Protein AF-A0A9P5NG43-F1 (afdb_monomer)

Organism: Gymnopilus junonius (NCBI:txid109634)

InterPro domains:
  IPR013083 Zinc finger, RING/FYVE/PHD-type [G3DSA:3.30.40.10] (80-137)

Radius of gyration: 28.55 Å; Cα contacts (8 Å, |Δi|>4): 167; chains: 1; bounding box: 71×53×71 Å

Structure (mmCIF, N/CA/C/O backbone):
data_AF-A0A9P5NG43-F1
#
_entry.id   AF-A0A9P5NG43-F1
#
loop_
_atom_site.group_PDB
_atom_site.id
_atom_site.type_symbol
_atom_site.label_atom_id
_atom_site.label_alt_id
_atom_site.label_comp_id
_atom_site.label_asym_id
_atom_site.label_entity_id
_atom_site.label_seq_id
_atom_site.pdbx_PDB_ins_code
_atom_site.Cartn_x
_atom_site.Cartn_y
_atom_site.Cartn_z
_atom_site.occupancy
_atom_site.B_iso_or_equiv
_atom_site.auth_seq_id
_atom_site.auth_comp_id
_atom_site.auth_asym_id
_atom_site.auth_atom_id
_atom_site.pdbx_PDB_model_num
ATOM 1 N N . MET A 1 1 ? 50.109 41.410 -53.283 1.00 46.00 1 MET A N 1
ATOM 2 C CA . MET A 1 1 ? 49.690 40.149 -53.929 1.00 46.00 1 MET A CA 1
ATOM 3 C C . MET A 1 1 ? 49.719 39.082 -52.852 1.00 46.00 1 MET A C 1
ATOM 5 O O . MET A 1 1 ? 50.805 38.699 -52.447 1.00 46.00 1 MET A O 1
ATOM 9 N N . PHE A 1 2 ? 48.564 38.709 -52.303 1.00 48.34 2 PHE A N 1
ATOM 10 C CA . PHE A 1 2 ? 48.477 37.648 -51.299 1.00 48.34 2 PHE A CA 1
ATOM 11 C C . PHE A 1 2 ? 48.007 36.380 -52.005 1.00 48.34 2 PHE A C 1
ATOM 13 O O . PHE A 1 2 ? 46.945 36.379 -52.624 1.00 48.34 2 PHE A O 1
ATOM 20 N N . THR A 1 3 ? 48.832 35.338 -51.973 1.00 53.53 3 THR A N 1
ATOM 21 C CA . THR A 1 3 ? 48.471 34.003 -52.446 1.00 53.53 3 THR A CA 1
ATOM 22 C C . THR A 1 3 ? 47.385 33.438 -51.535 1.00 53.53 3 THR A C 1
ATOM 24 O O . THR A 1 3 ? 47.506 33.461 -50.310 1.00 53.53 3 THR A O 1
ATOM 27 N N . SER A 1 4 ? 46.291 32.983 -52.144 1.00 50.69 4 SER A N 1
ATOM 28 C CA . SER A 1 4 ? 45.193 32.323 -51.445 1.00 50.69 4 SER A CA 1
ATOM 29 C C . SER A 1 4 ? 45.704 31.044 -50.784 1.00 50.69 4 SER A C 1
ATOM 31 O O . SER A 1 4 ? 46.371 30.230 -51.415 1.00 50.69 4 SER A O 1
ATOM 33 N N . PHE A 1 5 ? 45.370 30.852 -49.510 1.00 51.00 5 PHE A N 1
ATOM 34 C CA . PHE A 1 5 ? 45.740 29.675 -48.713 1.00 51.00 5 PHE A CA 1
ATOM 35 C C . PHE A 1 5 ? 45.037 28.379 -49.177 1.00 51.00 5 PHE A C 1
ATOM 37 O O . PHE A 1 5 ? 45.251 27.314 -48.603 1.00 51.00 5 PHE A O 1
ATOM 44 N N . ALA A 1 6 ? 44.176 28.469 -50.197 1.00 51.53 6 ALA A N 1
ATOM 45 C CA . ALA A 1 6 ? 43.338 27.377 -50.684 1.00 51.53 6 ALA A CA 1
ATOM 46 C C . ALA A 1 6 ? 44.090 26.318 -51.514 1.00 51.53 6 ALA A C 1
ATOM 48 O O . ALA A 1 6 ? 43.566 25.223 -51.688 1.00 51.53 6 ALA A O 1
ATOM 49 N N . ASP A 1 7 ? 45.314 26.598 -51.974 1.00 49.81 7 ASP A N 1
ATOM 50 C CA . ASP A 1 7 ? 46.035 25.707 -52.900 1.00 49.81 7 ASP A CA 1
ATOM 51 C C . ASP A 1 7 ? 47.013 24.729 -52.213 1.00 49.81 7 ASP A C 1
ATOM 53 O O . ASP A 1 7 ? 47.665 23.930 -52.882 1.00 49.81 7 ASP A O 1
ATOM 57 N N . LEU A 1 8 ? 47.136 24.761 -50.878 1.00 54.56 8 LEU A N 1
ATOM 58 C CA . LEU A 1 8 ? 48.153 23.983 -50.145 1.00 54.56 8 LEU A CA 1
ATOM 59 C C . LEU A 1 8 ? 47.709 22.579 -49.714 1.00 54.56 8 LEU A C 1
ATOM 61 O O . LEU A 1 8 ? 48.544 21.757 -49.343 1.00 54.56 8 LEU A O 1
ATOM 65 N N . PHE A 1 9 ? 46.416 22.274 -49.791 1.00 52.31 9 PHE A N 1
ATOM 66 C CA . PHE A 1 9 ? 45.897 20.949 -49.473 1.00 52.31 9 PHE A CA 1
ATOM 67 C C . PHE A 1 9 ? 45.157 20.419 -50.689 1.00 52.31 9 PHE A C 1
ATOM 69 O O . PHE A 1 9 ? 43.968 20.674 -50.861 1.00 52.31 9 PHE A O 1
ATOM 76 N N . GLY A 1 10 ? 45.888 19.688 -51.538 1.00 51.91 10 GL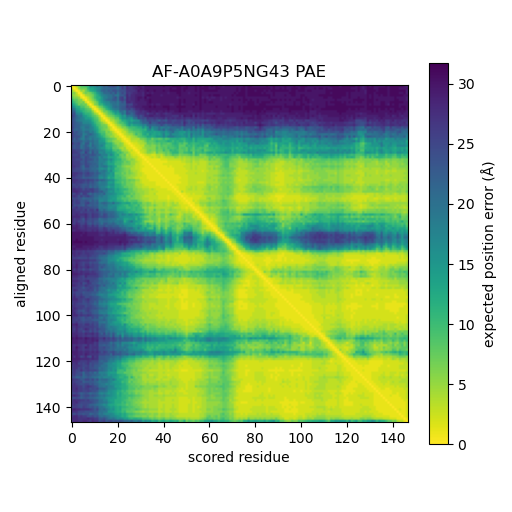Y A N 1
ATOM 77 C CA . GLY A 1 10 ? 45.333 18.854 -52.600 1.00 51.91 10 GLY A CA 1
ATOM 78 C C . GLY A 1 10 ? 44.308 17.888 -52.013 1.00 51.91 10 GLY A C 1
ATOM 79 O O . GLY A 1 10 ? 44.637 16.785 -51.583 1.00 51.91 10 GLY A O 1
ATOM 80 N N . GLY A 1 11 ? 43.063 18.352 -51.943 1.00 49.69 11 GLY A N 1
ATOM 81 C CA . GLY A 1 11 ? 41.927 17.646 -51.382 1.00 49.69 11 GLY A CA 1
ATOM 82 C C . GLY A 1 11 ? 41.427 16.608 -52.367 1.00 49.69 11 GLY A C 1
ATOM 83 O O . GLY A 1 11 ? 40.380 16.787 -52.982 1.00 49.69 11 GLY A O 1
ATOM 84 N N . GLY A 1 12 ? 42.171 15.510 -52.511 1.00 49.69 12 GLY A N 1
ATOM 85 C CA . GLY A 1 12 ? 41.579 14.262 -52.971 1.00 49.69 12 GLY A CA 1
ATOM 86 C C . GLY A 1 12 ? 40.451 13.927 -52.003 1.00 49.69 12 GLY A C 1
ATOM 87 O O . GLY A 1 12 ? 40.705 13.638 -50.834 1.00 49.69 12 GLY A O 1
ATOM 88 N N . ALA A 1 13 ? 39.205 14.062 -52.457 1.00 55.19 13 ALA A N 1
ATOM 89 C CA . ALA A 1 13 ? 38.037 13.715 -51.669 1.00 55.19 13 ALA A CA 1
ATOM 90 C C . ALA A 1 13 ? 38.167 12.243 -51.271 1.00 55.19 13 ALA A C 1
ATOM 92 O O . ALA A 1 13 ? 38.009 11.361 -52.112 1.00 55.19 13 ALA A O 1
ATOM 93 N N . LEU A 1 14 ? 38.505 11.982 -50.003 1.00 60.84 14 LEU A N 1
ATOM 94 C CA . LEU A 1 14 ? 38.444 10.640 -49.444 1.00 60.84 14 LEU A CA 1
ATOM 95 C C . LEU A 1 14 ? 37.027 10.136 -49.692 1.00 60.84 14 LEU A C 1
ATOM 97 O O . LEU A 1 14 ? 36.060 10.725 -49.199 1.00 60.84 14 LEU A O 1
ATOM 101 N N . GLU A 1 15 ? 36.928 9.105 -50.524 1.00 64.88 15 GLU A N 1
ATOM 102 C CA . GLU A 1 15 ? 35.688 8.443 -50.884 1.00 64.88 15 GLU A CA 1
ATOM 103 C C . GLU A 1 15 ? 34.966 8.105 -49.578 1.00 64.88 15 GLU A C 1
ATOM 105 O O . GLU A 1 15 ? 35.437 7.301 -48.768 1.00 64.88 15 GLU A O 1
ATOM 110 N N . ARG A 1 16 ? 33.884 8.840 -49.289 1.00 64.88 16 ARG A N 1
ATOM 111 C CA . ARG A 1 16 ? 33.135 8.652 -48.049 1.00 64.88 16 ARG A CA 1
ATOM 112 C C . ARG A 1 16 ? 32.580 7.244 -48.119 1.00 64.88 16 ARG A C 1
ATOM 114 O O . ARG A 1 16 ? 31.778 6.950 -48.999 1.00 64.88 16 ARG A O 1
ATOM 121 N N . ASP A 1 17 ? 33.038 6.407 -47.201 1.00 69.56 17 ASP A N 1
ATOM 122 C CA . ASP A 1 17 ? 32.592 5.034 -47.040 1.00 69.56 17 ASP A CA 1
ATOM 123 C C . ASP A 1 17 ? 31.054 4.982 -47.071 1.00 69.56 17 ASP A C 1
ATOM 125 O O . ASP A 1 17 ? 30.384 5.398 -46.124 1.00 69.56 17 ASP A O 1
ATOM 129 N N . ASN A 1 18 ? 30.500 4.534 -48.202 1.00 70.81 18 ASN A N 1
ATOM 130 C CA . ASN A 1 18 ? 29.059 4.438 -48.455 1.00 70.81 18 ASN A CA 1
ATOM 131 C C . ASN A 1 18 ? 28.444 3.206 -47.770 1.00 70.81 18 ASN A C 1
ATOM 133 O O . ASN A 1 18 ? 27.295 2.845 -48.036 1.00 70.81 18 ASN A O 1
ATOM 137 N N . ARG A 1 19 ? 29.191 2.532 -46.882 1.00 80.06 19 ARG A N 1
ATOM 138 C CA . ARG A 1 19 ? 28.641 1.453 -46.067 1.00 80.06 19 ARG A CA 1
ATOM 139 C C . ARG A 1 19 ? 27.508 1.998 -45.191 1.00 80.06 19 ARG A C 1
ATOM 141 O O . ARG A 1 19 ? 27.688 3.014 -44.511 1.00 80.06 19 ARG A O 1
ATOM 148 N N . PRO A 1 20 ? 26.340 1.330 -45.167 1.00 80.56 20 PRO A N 1
ATOM 149 C CA . PRO A 1 20 ? 25.254 1.728 -44.287 1.00 80.56 20 PRO A CA 1
ATOM 150 C C . PRO A 1 20 ? 25.758 1.705 -42.843 1.00 80.56 20 PRO A C 1
ATOM 152 O O . PRO A 1 20 ? 26.265 0.691 -42.354 1.00 80.56 20 PRO A O 1
ATOM 155 N N . LYS A 1 21 ? 25.653 2.850 -42.160 1.00 80.38 21 LYS A N 1
ATOM 156 C CA . LYS A 1 21 ? 26.023 2.959 -40.747 1.00 80.38 21 LYS A CA 1
ATOM 157 C C . LYS A 1 21 ? 25.144 2.000 -39.955 1.00 80.38 21 LYS A C 1
ATOM 159 O O . LYS A 1 21 ? 23.923 2.014 -40.109 1.00 80.38 21 LYS A O 1
ATOM 164 N N . ARG A 1 22 ? 25.757 1.174 -39.104 1.00 81.00 22 ARG A N 1
ATOM 165 C CA . ARG A 1 22 ? 25.004 0.310 -38.188 1.00 81.00 22 ARG A CA 1
ATOM 166 C C . ARG A 1 22 ? 24.075 1.191 -37.353 1.00 81.00 22 ARG A C 1
ATOM 168 O O . ARG A 1 22 ? 24.540 2.150 -36.738 1.00 81.00 22 ARG A O 1
ATOM 175 N N . ALA A 1 23 ? 22.782 0.876 -37.362 1.00 85.38 23 ALA A N 1
ATOM 176 C CA . ALA A 1 23 ? 21.817 1.542 -36.502 1.00 85.38 23 ALA A CA 1
ATOM 177 C C . ALA A 1 23 ? 22.216 1.277 -35.048 1.00 85.38 23 ALA A C 1
ATOM 179 O O . ALA A 1 23 ? 22.397 0.126 -34.649 1.00 85.38 23 ALA A O 1
ATOM 180 N N . TRP A 1 24 ? 22.414 2.339 -34.274 1.00 87.38 24 TRP A N 1
ATOM 181 C CA . TRP A 1 24 ? 22.728 2.203 -32.860 1.00 87.38 24 TRP A CA 1
ATOM 182 C C . TRP A 1 24 ? 21.465 1.718 -32.140 1.00 87.38 24 TRP A C 1
ATOM 184 O O . TRP A 1 24 ? 20.459 2.424 -32.121 1.00 87.38 24 TRP A O 1
ATOM 194 N N . THR A 1 25 ? 21.489 0.498 -31.604 1.00 88.44 25 THR A N 1
ATOM 195 C CA . THR A 1 25 ? 20.388 -0.062 -30.810 1.00 88.44 25 THR A CA 1
ATOM 196 C C . THR A 1 25 ? 20.773 -0.069 -29.343 1.00 88.44 25 THR A C 1
ATOM 198 O O . THR A 1 25 ? 21.896 -0.441 -29.000 1.00 88.44 25 THR A O 1
ATOM 201 N N . LEU A 1 26 ? 19.831 0.294 -28.475 1.00 88.38 26 LEU A N 1
ATOM 202 C CA . LEU A 1 26 ? 20.018 0.144 -27.037 1.00 88.38 26 LEU A CA 1
ATOM 203 C C . LEU A 1 26 ? 20.257 -1.338 -26.699 1.00 88.38 26 LEU A C 1
ATOM 205 O O . LEU A 1 26 ? 19.605 -2.204 -27.294 1.00 88.38 26 LEU A O 1
ATOM 209 N N . PRO A 1 27 ? 21.174 -1.652 -25.767 1.00 88.56 27 PRO A N 1
ATOM 210 C CA . PRO A 1 27 ? 21.284 -3.007 -25.252 1.00 88.56 27 PRO A CA 1
ATOM 211 C C . PRO A 1 27 ? 19.954 -3.418 -24.600 1.00 88.56 27 PRO A C 1
ATOM 213 O O . PRO A 1 27 ? 19.206 -2.552 -24.129 1.00 88.56 27 PRO A O 1
ATOM 216 N N . PRO A 1 28 ? 19.643 -4.725 -24.555 1.00 87.62 28 PRO A N 1
ATOM 217 C CA . PRO A 1 28 ? 18.481 -5.195 -23.817 1.00 87.62 28 PRO A CA 1
ATOM 218 C C . PRO A 1 28 ? 18.565 -4.709 -22.369 1.00 87.62 28 PRO A C 1
ATOM 220 O O . PRO A 1 28 ? 19.656 -4.638 -21.794 1.00 87.62 28 PRO A O 1
ATOM 223 N N . ALA A 1 29 ? 17.414 -4.361 -21.790 1.00 86.25 29 ALA A N 1
ATOM 224 C CA . ALA A 1 29 ? 17.370 -3.878 -20.420 1.00 86.25 29 ALA A CA 1
ATOM 225 C C . ALA A 1 29 ? 18.036 -4.909 -19.491 1.00 86.25 29 ALA A C 1
ATOM 227 O O . ALA A 1 29 ? 17.756 -6.109 -19.618 1.00 86.25 29 ALA A O 1
ATOM 228 N N . PRO A 1 30 ? 18.915 -4.475 -18.569 1.00 86.62 30 PRO A N 1
ATOM 229 C CA . PRO A 1 30 ? 19.442 -5.375 -17.561 1.00 86.62 30 PRO A CA 1
ATOM 230 C C . PRO A 1 30 ? 18.251 -5.973 -16.810 1.00 86.62 30 PRO A C 1
ATOM 232 O O . PRO A 1 30 ? 17.344 -5.257 -16.385 1.00 86.62 30 PRO A O 1
ATOM 235 N N . GLY A 1 31 ? 18.217 -7.303 -16.714 1.00 91.31 31 GLY A N 1
ATOM 236 C CA . GLY A 1 31 ? 17.155 -8.001 -15.998 1.00 91.31 31 GLY A CA 1
ATOM 237 C C . GLY A 1 31 ? 17.085 -7.584 -14.520 1.00 91.31 31 GLY A C 1
ATOM 238 O O . GLY A 1 31 ? 17.955 -6.863 -14.027 1.00 91.31 31 GLY A O 1
ATOM 239 N N . PRO A 1 32 ? 16.079 -8.070 -13.772 1.00 91.50 32 PRO A N 1
ATOM 240 C CA . PRO A 1 32 ? 15.902 -7.676 -12.384 1.00 91.50 32 PRO A CA 1
ATOM 241 C C . PRO A 1 32 ? 17.117 -8.069 -11.546 1.00 91.50 32 PRO A C 1
ATOM 243 O O . PRO A 1 32 ? 17.579 -9.221 -11.610 1.00 91.50 32 PRO A O 1
ATOM 246 N N . THR A 1 33 ? 17.599 -7.117 -10.750 1.00 92.88 33 THR A N 1
ATOM 247 C CA . THR A 1 33 ? 18.750 -7.297 -9.860 1.00 92.88 33 THR A CA 1
ATOM 248 C C . THR A 1 33 ? 18.432 -8.302 -8.750 1.00 92.88 33 THR A C 1
ATOM 250 O O . THR A 1 33 ? 17.266 -8.582 -8.467 1.00 92.88 33 THR A O 1
ATOM 253 N N . LEU A 1 34 ? 19.461 -8.857 -8.096 1.00 92.88 34 LEU A N 1
ATOM 254 C CA . LEU A 1 34 ? 19.264 -9.773 -6.965 1.00 92.88 34 LEU A CA 1
ATOM 255 C C . LEU A 1 34 ? 18.406 -9.127 -5.864 1.00 92.88 34 LEU A C 1
ATOM 257 O O . LEU A 1 34 ? 17.439 -9.738 -5.421 1.00 92.88 34 LEU A O 1
ATOM 261 N N . ARG A 1 35 ? 18.690 -7.862 -5.521 1.00 88.56 35 ARG A N 1
ATOM 262 C CA . ARG A 1 35 ? 17.896 -7.061 -4.576 1.00 88.56 35 ARG A CA 1
ATOM 263 C C . ARG A 1 35 ? 16.423 -6.986 -4.983 1.00 88.56 35 ARG A C 1
ATOM 265 O O . ARG A 1 35 ? 15.562 -7.334 -4.190 1.00 88.56 35 ARG A O 1
ATOM 272 N N . GLN A 1 36 ? 16.126 -6.632 -6.236 1.00 89.88 36 GLN A N 1
ATOM 273 C CA . GLN A 1 36 ? 14.740 -6.553 -6.725 1.00 89.88 36 GLN A CA 1
ATOM 274 C C . GLN A 1 36 ? 14.004 -7.897 -6.664 1.00 89.88 36 GLN A C 1
ATOM 276 O O . GLN A 1 36 ? 12.788 -7.933 -6.488 1.00 89.88 36 GLN A O 1
ATOM 281 N N . ARG A 1 37 ? 14.721 -9.013 -6.842 1.00 93.38 37 ARG A N 1
ATOM 282 C CA . ARG A 1 37 ? 14.138 -10.356 -6.713 1.00 93.38 37 ARG A CA 1
ATOM 283 C C . ARG A 1 37 ? 13.841 -10.705 -5.257 1.00 93.38 37 ARG A C 1
ATOM 285 O O . ARG A 1 37 ? 12.814 -11.323 -5.009 1.00 93.38 37 ARG A O 1
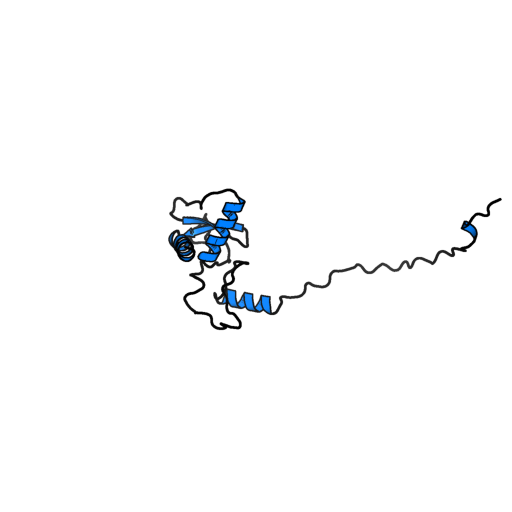ATOM 292 N N . ILE A 1 38 ? 14.724 -10.331 -4.333 1.00 90.88 38 ILE A N 1
ATOM 293 C CA . ILE A 1 38 ? 14.544 -10.545 -2.893 1.00 90.88 38 ILE A CA 1
ATOM 294 C C . ILE A 1 38 ? 13.363 -9.712 -2.386 1.00 90.88 38 ILE A C 1
ATOM 296 O O . ILE A 1 38 ? 12.401 -10.286 -1.895 1.00 90.88 38 ILE A O 1
ATOM 300 N N . GLU A 1 39 ? 13.350 -8.405 -2.657 1.00 88.88 39 GLU A N 1
ATOM 301 C CA . GLU A 1 39 ? 12.263 -7.504 -2.238 1.00 88.88 39 GLU A CA 1
ATOM 302 C C . GLU A 1 39 ? 10.899 -7.922 -2.806 1.00 88.88 39 GLU A C 1
ATOM 304 O O . GLU A 1 39 ? 9.861 -7.752 -2.167 1.00 88.88 39 GLU A O 1
ATOM 309 N N . ARG A 1 40 ? 10.877 -8.497 -4.017 1.00 89.81 40 ARG A N 1
ATOM 310 C CA . ARG A 1 40 ? 9.655 -9.080 -4.580 1.00 89.81 40 ARG A CA 1
ATOM 311 C C . ARG A 1 40 ? 9.162 -10.264 -3.747 1.00 89.81 40 ARG A C 1
ATOM 313 O O . ARG A 1 40 ? 7.977 -10.314 -3.443 1.00 89.81 40 ARG A O 1
ATOM 320 N N . LYS A 1 41 ? 10.055 -11.185 -3.378 1.00 90.69 41 LYS A N 1
ATOM 321 C CA . LYS A 1 41 ? 9.707 -12.357 -2.563 1.00 90.69 41 LYS A CA 1
ATOM 322 C C . LYS A 1 41 ? 9.277 -11.973 -1.152 1.00 90.69 41 LYS A C 1
ATOM 324 O O . LYS A 1 41 ? 8.333 -12.551 -0.637 1.00 90.69 41 LYS A O 1
ATOM 329 N N . GLU A 1 42 ? 9.934 -10.990 -0.545 1.00 89.06 42 GLU A N 1
ATOM 330 C CA . GLU A 1 42 ? 9.548 -10.460 0.769 1.00 89.06 42 GLU A CA 1
ATOM 331 C C . GLU A 1 42 ? 8.127 -9.904 0.746 1.00 89.06 42 GLU A C 1
ATOM 333 O O . GLU A 1 42 ? 7.338 -10.157 1.652 1.00 89.06 42 GLU A O 1
ATOM 338 N N . ARG A 1 43 ? 7.775 -9.192 -0.326 1.00 89.06 43 ARG A N 1
ATOM 339 C CA . ARG A 1 43 ? 6.429 -8.660 -0.514 1.00 89.06 43 ARG A CA 1
ATOM 340 C C . ARG A 1 43 ? 5.388 -9.753 -0.730 1.00 89.06 43 ARG A C 1
ATOM 342 O O . ARG A 1 43 ? 4.324 -9.701 -0.128 1.00 89.06 43 ARG A O 1
ATOM 349 N N . GLU A 1 44 ? 5.702 -10.750 -1.554 1.00 87.44 44 GLU A N 1
ATOM 350 C CA . GLU A 1 44 ? 4.851 -11.934 -1.747 1.00 87.44 44 GLU A CA 1
ATOM 351 C C . GLU A 1 44 ? 4.654 -12.717 -0.437 1.00 87.44 44 GLU A C 1
ATOM 353 O O . GLU A 1 44 ? 3.594 -13.300 -0.225 1.00 87.44 44 GLU A O 1
ATOM 358 N N . ALA A 1 45 ? 5.644 -12.688 0.459 1.00 85.31 45 ALA A N 1
ATOM 359 C CA . ALA A 1 45 ? 5.576 -13.267 1.799 1.00 85.31 45 ALA A CA 1
ATOM 360 C C . ALA A 1 45 ? 4.916 -12.349 2.850 1.00 85.31 45 ALA A C 1
ATOM 362 O O . ALA A 1 45 ? 4.815 -12.742 4.008 1.00 85.31 45 ALA A O 1
ATOM 363 N N . GLY A 1 46 ? 4.492 -11.133 2.484 1.00 81.38 46 GLY A N 1
ATOM 364 C CA . GLY A 1 46 ? 3.881 -10.169 3.409 1.00 81.38 46 GLY A CA 1
ATOM 365 C C . GLY A 1 46 ? 4.855 -9.508 4.394 1.00 81.38 46 GLY A C 1
ATOM 366 O O . GLY A 1 46 ? 4.419 -8.779 5.278 1.00 81.38 46 GLY A O 1
ATOM 367 N N . LEU A 1 47 ? 6.165 -9.712 4.235 1.00 82.69 47 LEU A N 1
ATOM 368 C CA . LEU A 1 47 ? 7.209 -9.113 5.081 1.00 82.69 47 LEU A CA 1
ATOM 369 C C . LEU A 1 47 ? 7.510 -7.659 4.705 1.00 82.69 47 LEU A C 1
ATOM 371 O O . LEU A 1 47 ? 8.141 -6.925 5.462 1.00 82.69 47 LEU A O 1
ATOM 375 N N . ARG A 1 48 ? 7.080 -7.248 3.509 1.00 87.81 48 ARG A N 1
ATOM 376 C CA . ARG A 1 48 ? 7.243 -5.893 2.993 1.00 87.81 48 ARG A CA 1
ATOM 377 C C . ARG A 1 48 ? 5.957 -5.434 2.333 1.00 87.81 48 ARG A C 1
ATOM 379 O O . ARG A 1 48 ? 5.276 -6.229 1.687 1.00 87.81 48 ARG A O 1
ATOM 386 N N . CYS A 1 49 ? 5.638 -4.153 2.458 1.00 92.38 49 CYS A N 1
ATOM 387 C CA . CYS A 1 49 ? 4.509 -3.579 1.741 1.00 92.38 49 CYS A CA 1
ATOM 388 C C . CYS A 1 49 ? 4.929 -3.013 0.368 1.00 92.38 49 CYS A C 1
ATOM 390 O O . CYS A 1 49 ? 6.072 -3.173 -0.080 1.00 92.38 49 CYS A O 1
ATOM 392 N N . PHE A 1 50 ? 3.994 -2.402 -0.358 1.00 93.44 50 PHE A N 1
ATOM 393 C CA . PHE A 1 50 ? 4.259 -1.813 -1.671 1.00 93.44 50 PHE A CA 1
ATOM 394 C C . PHE A 1 50 ? 4.763 -0.369 -1.620 1.00 93.44 50 PHE A C 1
ATOM 396 O O . PHE A 1 50 ? 5.175 0.131 -2.663 1.00 93.44 50 PHE A O 1
ATOM 403 N N . ASP A 1 51 ? 4.759 0.299 -0.463 1.00 91.31 51 ASP A N 1
ATOM 404 C CA . ASP A 1 51 ? 5.257 1.672 -0.372 1.00 91.31 51 ASP A CA 1
ATOM 405 C C . ASP A 1 51 ? 6.771 1.747 -0.640 1.00 91.31 51 ASP A C 1
ATOM 407 O O . ASP A 1 51 ? 7.565 0.971 -0.104 1.00 91.31 51 ASP A O 1
ATOM 411 N N . VAL A 1 52 ? 7.171 2.701 -1.484 1.00 85.50 52 VAL A N 1
ATOM 412 C CA . VAL A 1 52 ? 8.566 2.885 -1.921 1.00 85.50 52 VAL A CA 1
ATOM 413 C C . VAL A 1 52 ? 9.456 3.438 -0.813 1.00 85.50 52 VAL A C 1
ATOM 415 O O . VAL A 1 52 ? 10.667 3.227 -0.841 1.00 85.50 52 VAL A O 1
ATOM 418 N N . SER A 1 53 ? 8.851 4.117 0.160 1.00 86.12 53 SER A N 1
ATOM 419 C CA . SER A 1 53 ? 9.530 4.697 1.319 1.00 86.12 53 SER A CA 1
ATOM 420 C C . SER A 1 53 ? 9.510 3.763 2.533 1.00 86.12 53 SER A C 1
ATOM 422 O O . SER A 1 53 ? 10.014 4.128 3.594 1.00 86.12 53 SER A O 1
ATOM 424 N N . CYS A 1 54 ? 8.952 2.553 2.400 1.00 87.56 54 CYS A N 1
ATOM 425 C CA . CYS A 1 54 ? 8.846 1.603 3.499 1.00 87.56 54 CYS A CA 1
ATOM 426 C C . CYS A 1 54 ? 10.230 1.088 3.919 1.00 87.56 54 CYS A C 1
ATOM 428 O O . CYS A 1 54 ? 10.862 0.288 3.218 1.00 87.56 54 CYS A O 1
ATOM 430 N N . GLY A 1 55 ? 10.674 1.521 5.099 1.00 82.62 55 GLY A N 1
ATOM 431 C CA . GLY A 1 55 ? 11.873 1.012 5.769 1.00 82.62 55 GLY A CA 1
ATOM 432 C C . GLY A 1 55 ? 11.661 -0.313 6.504 1.00 82.62 55 GLY A C 1
ATOM 433 O O . GLY A 1 55 ? 12.636 -0.924 6.920 1.00 82.62 55 GLY A O 1
ATOM 434 N N . VAL A 1 56 ? 10.413 -0.772 6.643 1.00 81.38 56 VAL A N 1
ATOM 435 C CA . VAL A 1 56 ? 10.093 -2.043 7.304 1.00 81.38 56 VAL A CA 1
ATOM 436 C C . VAL A 1 56 ? 10.326 -3.204 6.338 1.00 81.38 56 VAL A C 1
ATOM 438 O O . VAL A 1 56 ? 9.760 -3.231 5.239 1.00 81.38 56 VAL A O 1
ATOM 441 N N . GLY A 1 57 ? 11.167 -4.145 6.754 1.00 76.94 57 GLY A N 1
ATOM 442 C CA . GLY A 1 57 ? 11.501 -5.376 6.049 1.00 76.94 57 GLY A CA 1
ATOM 443 C C . GLY A 1 57 ? 12.651 -6.099 6.757 1.00 76.94 57 GLY A C 1
ATOM 444 O O . GLY A 1 57 ? 13.300 -5.503 7.619 1.00 76.94 57 GLY A O 1
ATOM 445 N N . PRO A 1 58 ? 12.912 -7.369 6.419 1.00 78.50 58 PRO A N 1
ATOM 446 C CA . PRO A 1 58 ? 14.032 -8.104 6.992 1.00 78.50 58 PRO A CA 1
ATOM 447 C C . PRO A 1 58 ? 15.351 -7.411 6.628 1.00 78.50 58 PRO A C 1
ATOM 449 O O . PRO A 1 58 ? 15.553 -6.969 5.494 1.00 78.50 58 PRO A O 1
ATOM 452 N N . SER A 1 59 ? 16.243 -7.300 7.605 1.00 78.88 59 SER A N 1
ATOM 453 C CA . SER A 1 59 ? 17.562 -6.687 7.441 1.00 78.88 59 SER A CA 1
ATOM 454 C C . SER A 1 59 ? 18.663 -7.698 7.762 1.00 78.88 59 SER A C 1
ATOM 456 O O . SER A 1 59 ? 18.392 -8.749 8.338 1.00 78.88 59 SER A O 1
ATOM 458 N N . ASP A 1 60 ? 19.912 -7.400 7.397 1.00 79.50 60 ASP A N 1
ATOM 459 C CA . ASP A 1 60 ? 21.045 -8.280 7.726 1.00 79.50 60 ASP A CA 1
ATOM 460 C C . ASP A 1 60 ? 21.2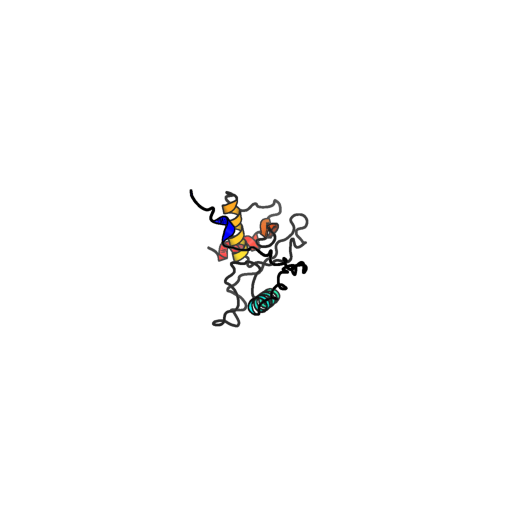26 -8.442 9.251 1.00 79.50 60 ASP A C 1
ATOM 462 O O . ASP A 1 60 ? 21.660 -9.497 9.713 1.00 79.50 60 ASP A O 1
ATOM 466 N N . GLU A 1 61 ? 20.863 -7.412 10.025 1.00 80.00 61 GLU A N 1
ATOM 467 C CA . GLU A 1 61 ? 20.918 -7.399 11.494 1.00 80.00 61 GLU A CA 1
ATOM 468 C C . GLU A 1 61 ? 19.727 -8.169 12.100 1.00 80.00 61 GLU A C 1
ATOM 470 O O . GLU A 1 61 ? 19.868 -8.853 13.114 1.00 80.00 61 GLU A O 1
ATOM 475 N N . GLU A 1 62 ? 18.562 -8.108 11.445 1.00 72.62 62 GLU A N 1
ATOM 476 C CA . GLU A 1 62 ? 17.308 -8.733 11.879 1.00 72.62 62 GLU A CA 1
ATOM 477 C C . GLU A 1 62 ? 16.684 -9.562 10.741 1.00 72.62 62 GLU A C 1
ATOM 479 O O . GLU A 1 62 ? 15.686 -9.166 10.127 1.00 72.62 62 GLU A O 1
ATOM 484 N N . PRO A 1 63 ? 17.259 -10.742 10.441 1.00 69.44 63 PRO A N 1
ATOM 485 C CA . PRO A 1 63 ? 16.919 -11.516 9.244 1.00 69.44 63 PRO A CA 1
ATOM 486 C C . PRO A 1 63 ? 15.526 -12.148 9.291 1.00 69.44 63 PRO A C 1
ATOM 488 O O . PRO A 1 63 ? 14.977 -12.506 8.249 1.00 69.44 63 PRO A O 1
ATOM 491 N N . PHE A 1 64 ? 14.958 -12.311 10.486 1.00 64.12 64 PHE A N 1
ATOM 492 C CA . PHE A 1 64 ? 13.651 -12.941 10.667 1.00 64.12 64 PHE A CA 1
ATOM 493 C C . PHE A 1 64 ? 12.521 -11.942 10.920 1.00 64.12 64 PHE A C 1
ATOM 495 O O . PHE A 1 64 ? 11.370 -12.330 10.736 1.00 64.12 64 PHE A O 1
ATOM 502 N N . GLY A 1 65 ? 12.836 -10.688 11.279 1.00 59.62 65 GLY A N 1
ATOM 503 C CA . GLY A 1 65 ? 11.870 -9.686 11.742 1.00 59.62 65 GLY A CA 1
ATOM 504 C C . GLY A 1 65 ? 11.036 -10.162 12.942 1.00 59.62 65 GLY A C 1
ATOM 505 O O . GLY A 1 65 ? 10.823 -11.356 13.158 1.00 59.62 65 GLY A O 1
ATOM 506 N N . ALA A 1 66 ? 10.519 -9.249 13.759 1.00 55.19 66 ALA A N 1
ATOM 507 C CA . ALA A 1 66 ? 9.444 -9.630 14.667 1.00 55.19 66 ALA A CA 1
ATOM 508 C C . ALA A 1 66 ? 8.222 -9.995 13.807 1.00 55.19 66 ALA A C 1
ATOM 510 O O . ALA A 1 66 ? 7.620 -9.128 13.175 1.00 55.19 66 ALA A O 1
ATOM 511 N N . SER A 1 67 ? 7.868 -11.283 13.753 1.00 50.59 67 SER A N 1
ATOM 512 C CA . SER A 1 67 ? 6.804 -11.814 12.890 1.00 50.59 67 SER A CA 1
ATOM 513 C C . SER A 1 67 ? 5.428 -11.180 13.127 1.00 50.59 67 SER A C 1
ATOM 515 O O . SER A 1 67 ? 4.529 -11.357 12.313 1.00 50.59 67 SER A O 1
ATOM 517 N N . GLU A 1 68 ? 5.248 -10.426 14.211 1.00 49.31 68 GLU A N 1
ATOM 518 C CA . GLU A 1 68 ? 4.006 -9.753 14.574 1.00 49.31 68 GLU A CA 1
ATOM 519 C C . GLU A 1 68 ? 4.352 -8.511 15.422 1.00 49.31 68 GLU A C 1
ATOM 521 O O . GLU A 1 68 ? 4.463 -8.611 16.640 1.00 49.31 68 GLU A O 1
ATOM 526 N N . GLY A 1 69 ? 4.584 -7.332 14.827 1.00 50.75 69 GLY A N 1
ATOM 527 C CA . GLY A 1 69 ? 4.742 -6.132 15.668 1.00 50.75 69 GLY A CA 1
ATOM 528 C C . GLY A 1 69 ? 5.200 -4.842 15.002 1.00 50.75 69 GLY A C 1
ATOM 529 O O . GLY A 1 69 ? 4.586 -3.807 15.231 1.00 50.75 69 GLY A O 1
ATOM 530 N N . GLU A 1 70 ? 6.237 -4.870 14.167 1.00 55.41 70 GLU A N 1
ATOM 531 C CA . GLU A 1 70 ? 6.899 -3.613 13.765 1.00 55.41 70 GLU A CA 1
ATOM 532 C C . GLU A 1 70 ? 6.370 -3.001 12.461 1.00 55.41 70 GLU A C 1
ATOM 534 O O . GLU A 1 70 ? 6.555 -1.812 12.213 1.00 55.41 70 GLU A O 1
ATOM 539 N N . GLY A 1 71 ? 5.664 -3.782 11.636 1.00 54.72 71 GLY A N 1
ATOM 540 C CA . GLY A 1 71 ? 5.130 -3.319 10.349 1.00 54.72 71 GLY A CA 1
ATOM 541 C C . GLY A 1 71 ? 3.670 -2.883 10.344 1.00 54.72 71 GLY A C 1
ATOM 542 O O . G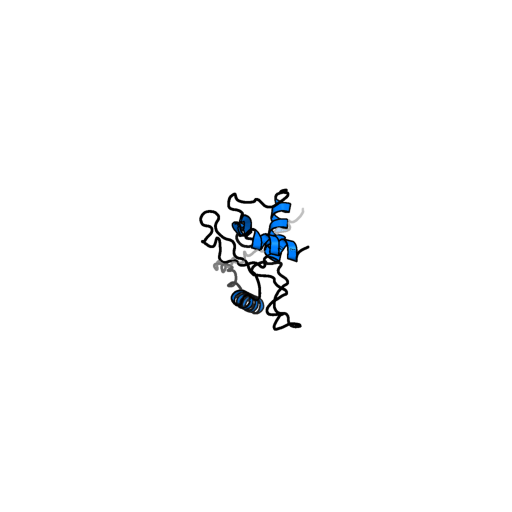LY A 1 71 ? 3.225 -2.312 9.358 1.00 54.72 71 GLY A O 1
ATOM 543 N N . GLY A 1 72 ? 2.903 -3.130 11.405 1.00 64.50 72 GLY A N 1
ATOM 544 C CA . GLY A 1 72 ? 1.450 -2.934 11.371 1.00 64.50 72 GLY A CA 1
ATOM 545 C C . GLY A 1 72 ? 0.731 -3.900 10.413 1.00 64.50 72 GLY A C 1
ATOM 546 O O . GLY A 1 72 ? 1.336 -4.621 9.616 1.00 64.50 72 GLY A O 1
ATOM 547 N N . LYS A 1 73 ? -0.601 -3.964 10.509 1.00 81.94 73 LYS A N 1
ATOM 548 C CA . LYS A 1 73 ? -1.408 -4.817 9.623 1.00 81.94 73 LYS A CA 1
ATOM 549 C C . LYS A 1 73 ? -1.319 -4.301 8.186 1.00 81.94 73 LYS A C 1
ATOM 551 O O . LYS A 1 73 ? -1.458 -3.099 7.948 1.00 81.94 73 LYS A O 1
ATOM 556 N N . GLN A 1 74 ? -1.112 -5.213 7.235 1.00 90.38 74 GLN A N 1
ATOM 557 C CA . GLN A 1 74 ? -1.222 -4.876 5.820 1.00 90.38 74 GLN A CA 1
ATOM 558 C C . GLN A 1 74 ? -2.690 -4.696 5.431 1.00 90.38 74 GLN A C 1
ATOM 560 O O . GLN A 1 74 ? -3.540 -5.513 5.775 1.00 90.38 74 GLN A O 1
ATOM 565 N N . VAL A 1 75 ? -2.959 -3.632 4.686 1.00 93.50 75 VAL A N 1
ATOM 566 C CA . VAL A 1 75 ? -4.273 -3.236 4.193 1.00 93.50 75 VAL A CA 1
ATOM 567 C C . VAL A 1 75 ? -4.253 -3.184 2.670 1.00 93.50 75 VAL A C 1
ATOM 569 O O . VAL A 1 75 ? -3.224 -2.896 2.049 1.00 93.50 75 VAL A O 1
ATOM 572 N N . SER A 1 76 ? -5.398 -3.477 2.064 1.00 95.25 76 SER A N 1
ATOM 573 C CA . SER A 1 76 ? -5.608 -3.374 0.620 1.00 95.25 76 SER A CA 1
ATOM 574 C C . SER A 1 76 ? -6.614 -2.267 0.338 1.00 95.25 76 SER A C 1
ATOM 576 O O . SER A 1 76 ? -7.559 -2.084 1.098 1.00 95.25 76 SER A O 1
ATOM 578 N N . ILE A 1 77 ? -6.431 -1.541 -0.762 1.00 96.00 77 ILE A N 1
ATOM 579 C CA . ILE A 1 77 ? -7.351 -0.469 -1.154 1.00 96.00 77 ILE A CA 1
ATOM 580 C C . ILE A 1 77 ? -8.527 -1.086 -1.920 1.00 96.00 77 ILE A C 1
ATOM 582 O O . ILE A 1 77 ? -8.323 -1.750 -2.943 1.00 96.00 77 ILE A O 1
ATOM 586 N N . MET A 1 78 ? -9.744 -0.866 -1.427 1.00 95.56 78 MET A N 1
ATOM 587 C CA . MET A 1 78 ? -10.988 -1.329 -2.046 1.00 95.56 78 MET A CA 1
ATOM 588 C C . MET A 1 78 ? -11.478 -0.342 -3.109 1.00 95.56 78 MET A C 1
ATOM 590 O O . MET A 1 78 ? -11.135 0.841 -3.097 1.00 95.56 78 MET A O 1
ATOM 594 N N . SER A 1 79 ? -12.269 -0.837 -4.055 1.00 93.75 79 SER A N 1
ATOM 595 C CA . SER A 1 79 ? -12.951 -0.021 -5.057 1.00 93.75 79 SER A CA 1
ATOM 596 C C . SER A 1 79 ? -14.070 0.798 -4.413 1.00 93.75 79 SER A C 1
ATOM 598 O O . SER A 1 79 ? -14.837 0.282 -3.607 1.00 93.75 79 SER A O 1
ATOM 600 N N . MET A 1 80 ? -14.219 2.056 -4.833 1.00 87.81 80 MET A N 1
ATOM 601 C CA . MET A 1 80 ? -15.338 2.899 -4.393 1.00 87.81 80 MET A CA 1
ATOM 602 C C . MET A 1 80 ? -16.698 2.458 -4.938 1.00 87.81 80 MET A C 1
ATOM 604 O O . MET A 1 80 ? -17.722 2.757 -4.340 1.00 87.81 80 MET A O 1
ATOM 608 N N . ALA A 1 81 ? -16.729 1.803 -6.101 1.00 87.06 81 ALA A N 1
ATOM 609 C CA . ALA A 1 81 ? -17.983 1.346 -6.701 1.00 87.06 81 ALA A CA 1
ATOM 610 C C . ALA A 1 81 ? -18.467 0.024 -6.088 1.00 87.06 81 ALA A C 1
ATOM 612 O O . ALA A 1 81 ? -19.661 -0.262 -6.085 1.00 87.06 81 ALA A O 1
ATOM 613 N N . ASP A 1 82 ? -17.523 -0.787 -5.610 1.00 85.81 82 ASP A N 1
ATOM 614 C CA . ASP A 1 82 ? -17.774 -2.080 -4.992 1.00 85.81 82 ASP A CA 1
ATOM 615 C C . ASP A 1 82 ? -16.749 -2.296 -3.880 1.00 85.81 82 ASP A C 1
ATOM 617 O O . ASP A 1 82 ? -15.614 -2.709 -4.118 1.00 85.81 82 ASP A O 1
ATOM 621 N N . HIS A 1 83 ? -17.180 -2.031 -2.651 1.00 80.88 83 HIS A N 1
ATOM 622 C CA . HIS A 1 83 ? -16.357 -2.091 -1.446 1.00 80.88 83 HIS A CA 1
ATOM 623 C C . HIS A 1 83 ? -15.873 -3.509 -1.095 1.00 80.88 83 HIS A C 1
ATOM 625 O O . HIS A 1 83 ? -15.155 -3.684 -0.112 1.00 80.88 83 HIS A O 1
ATOM 631 N N . THR A 1 84 ? -16.274 -4.526 -1.863 1.00 84.50 84 THR A N 1
ATOM 632 C CA . THR A 1 84 ? -15.777 -5.903 -1.736 1.00 84.50 84 THR A CA 1
ATOM 633 C C . THR A 1 84 ? -14.691 -6.239 -2.758 1.00 84.50 84 THR A C 1
ATOM 635 O O . THR A 1 84 ? -13.963 -7.220 -2.592 1.00 84.50 84 THR A O 1
ATOM 638 N N . ALA A 1 85 ? -14.551 -5.422 -3.805 1.00 91.56 85 ALA A N 1
ATOM 639 C CA . ALA A 1 85 ? -13.580 -5.612 -4.866 1.00 91.56 85 ALA A CA 1
ATOM 640 C C . ALA A 1 85 ? -12.309 -4.794 -4.608 1.00 91.56 85 ALA A C 1
ATOM 642 O O . ALA A 1 85 ? -12.355 -3.619 -4.245 1.00 91.56 85 ALA A O 1
ATOM 643 N N . LEU A 1 86 ? -11.148 -5.396 -4.867 1.00 94.00 86 LEU A N 1
ATOM 644 C CA . LEU A 1 86 ? -9.863 -4.701 -4.796 1.00 94.00 86 LEU A CA 1
ATOM 645 C C . LEU A 1 86 ? -9.748 -3.656 -5.911 1.00 94.00 86 LEU A C 1
ATOM 647 O O . LEU A 1 86 ? -9.970 -3.964 -7.081 1.00 94.00 86 LEU A O 1
ATOM 651 N N . MET A 1 87 ? -9.308 -2.444 -5.568 1.00 95.06 87 MET A N 1
ATOM 652 C CA . MET A 1 87 ? -8.983 -1.410 -6.557 1.00 95.06 87 MET A CA 1
ATOM 653 C C . MET A 1 87 ? -7.698 -1.759 -7.326 1.00 95.06 87 MET A C 1
ATOM 655 O O . MET A 1 87 ? -7.586 -1.520 -8.527 1.00 95.06 87 MET A O 1
ATOM 659 N N . CYS A 1 88 ? -6.704 -2.321 -6.631 1.00 95.38 88 CYS A N 1
ATOM 660 C CA . CYS A 1 88 ? -5.462 -2.827 -7.214 1.00 95.38 88 CYS A CA 1
ATOM 661 C C . CYS A 1 88 ? -4.854 -3.927 -6.333 1.00 95.38 88 CYS A C 1
ATOM 663 O O . CYS A 1 88 ? -5.248 -4.098 -5.184 1.00 95.38 88 CYS A O 1
ATOM 665 N N . GLY A 1 89 ? -3.848 -4.637 -6.849 1.00 94.00 89 GLY A N 1
ATOM 666 C CA . GLY A 1 89 ? -3.113 -5.662 -6.095 1.00 94.00 89 GLY A CA 1
ATOM 667 C C . GLY A 1 89 ? -2.027 -5.125 -5.153 1.00 94.00 89 GLY A C 1
ATOM 668 O O . GLY A 1 89 ? -1.179 -5.902 -4.724 1.00 94.00 89 GLY A O 1
ATOM 669 N N . HIS A 1 90 ? -1.986 -3.817 -4.881 1.00 95.00 90 HIS A N 1
ATOM 670 C CA . HIS A 1 90 ? -0.985 -3.232 -3.990 1.00 95.00 90 HIS A CA 1
ATOM 671 C C . HIS A 1 90 ? -1.487 -3.233 -2.542 1.00 95.00 90 HIS A C 1
ATOM 673 O O . HIS A 1 90 ? -2.552 -2.689 -2.249 1.00 95.00 90 HIS A O 1
ATOM 679 N N . THR A 1 91 ? -0.684 -3.800 -1.647 1.00 94.94 91 THR A N 1
ATOM 680 C CA . THR A 1 91 ? -0.912 -3.831 -0.199 1.00 94.94 91 THR A CA 1
ATOM 681 C C . THR A 1 91 ? 0.038 -2.886 0.537 1.00 94.94 91 THR A C 1
ATOM 683 O O . THR A 1 91 ? 1.197 -2.700 0.161 1.00 94.94 91 THR A O 1
ATOM 686 N N . PHE A 1 92 ? -0.433 -2.262 1.608 1.00 94.31 92 PHE A N 1
ATOM 687 C CA . PHE A 1 92 ? 0.328 -1.259 2.354 1.00 94.31 92 PHE A CA 1
ATOM 688 C C . PHE A 1 92 ? 0.265 -1.566 3.837 1.00 94.31 92 PHE A C 1
ATOM 690 O O . PHE A 1 92 ? -0.761 -2.030 4.309 1.00 94.31 92 PHE A O 1
ATOM 697 N N . HIS A 1 93 ? 1.321 -1.286 4.594 1.00 93.00 93 HIS A N 1
ATOM 698 C CA . HIS A 1 93 ? 1.141 -1.142 6.036 1.00 93.00 93 HIS A CA 1
ATOM 699 C C . HIS A 1 93 ? 0.173 0.017 6.286 1.00 93.00 93 HIS A C 1
ATOM 701 O O . HIS A 1 93 ? 0.244 1.031 5.584 1.00 93.00 93 HIS A O 1
ATOM 707 N N . ASN A 1 94 ? -0.721 -0.117 7.263 1.00 93.12 94 ASN A N 1
ATOM 708 C CA . ASN A 1 94 ? -1.660 0.949 7.620 1.00 93.12 94 ASN A CA 1
ATOM 709 C C . ASN A 1 94 ? -0.945 2.298 7.867 1.00 93.12 94 ASN A C 1
ATOM 711 O O . ASN A 1 94 ? -1.357 3.323 7.328 1.00 93.12 94 ASN A O 1
ATOM 715 N N . THR A 1 95 ? 0.188 2.290 8.572 1.00 92.88 95 THR A N 1
ATOM 716 C CA . THR A 1 95 ? 1.044 3.464 8.836 1.00 92.88 95 THR A CA 1
ATOM 717 C C . THR A 1 95 ? 1.659 4.049 7.559 1.00 92.88 95 THR A C 1
ATOM 719 O O . THR A 1 95 ? 1.644 5.267 7.353 1.00 92.88 95 THR A O 1
ATOM 722 N N . CYS A 1 96 ? 2.165 3.201 6.656 1.00 94.19 96 CYS A N 1
ATOM 723 C CA . CYS A 1 96 ? 2.699 3.633 5.362 1.00 94.19 96 CYS A CA 1
ATOM 724 C C . CYS A 1 96 ? 1.613 4.286 4.495 1.00 94.19 96 CYS A C 1
ATOM 726 O O . CYS A 1 96 ? 1.866 5.321 3.881 1.00 94.19 96 CYS A O 1
ATOM 728 N N . LEU A 1 97 ? 0.399 3.723 4.472 1.00 94.44 97 LEU A N 1
ATOM 729 C CA . LEU A 1 97 ? -0.714 4.277 3.700 1.00 94.44 97 LEU A CA 1
ATOM 730 C C . LEU A 1 97 ? -1.144 5.650 4.231 1.00 94.44 97 LEU A C 1
ATOM 732 O O . LEU A 1 97 ? -1.260 6.590 3.448 1.00 94.44 97 LEU A O 1
ATOM 736 N N . VAL A 1 98 ? -1.307 5.790 5.551 1.00 93.81 98 VAL A N 1
ATOM 737 C CA . VAL A 1 98 ? -1.634 7.076 6.193 1.00 93.81 98 VAL A CA 1
ATOM 738 C C . VAL A 1 98 ? -0.569 8.127 5.888 1.00 93.81 98 VAL A C 1
ATOM 740 O O . VAL A 1 98 ? -0.894 9.262 5.536 1.00 93.81 98 VAL A O 1
ATOM 743 N N . SER A 1 99 ? 0.708 7.756 5.991 1.00 93.50 99 SER A N 1
ATOM 744 C CA . SER A 1 99 ? 1.820 8.667 5.698 1.00 93.50 99 SER A CA 1
ATOM 745 C C . SER A 1 99 ? 1.799 9.129 4.241 1.00 93.50 99 SER A C 1
ATOM 747 O O . SER A 1 99 ? 1.915 10.325 3.972 1.00 93.50 99 SER A O 1
ATOM 749 N N . ALA A 1 100 ? 1.601 8.203 3.300 1.00 94.06 100 ALA A N 1
ATOM 750 C CA . ALA A 1 100 ? 1.544 8.528 1.882 1.00 94.06 100 ALA A CA 1
ATOM 751 C C . ALA A 1 100 ? 0.339 9.417 1.535 1.00 94.06 100 ALA A C 1
ATOM 753 O O . ALA A 1 100 ? 0.484 10.377 0.777 1.00 94.06 100 ALA A O 1
ATOM 754 N N . GLU A 1 101 ? -0.826 9.158 2.130 1.00 94.19 101 GLU A N 1
ATOM 755 C CA . GLU A 1 101 ? -2.020 9.973 1.910 1.00 94.19 101 GLU A CA 1
ATOM 756 C C . GLU A 1 101 ? -1.857 11.385 2.489 1.00 94.19 101 GLU A C 1
ATOM 758 O O . GLU A 1 101 ? -2.153 12.361 1.808 1.00 94.19 101 GLU A O 1
ATOM 763 N N . ARG A 1 102 ? -1.286 11.542 3.694 1.00 92.88 102 ARG A N 1
ATOM 764 C CA . ARG A 1 102 ? -0.973 12.872 4.260 1.00 92.88 102 ARG A CA 1
ATOM 765 C C . ARG A 1 102 ? -0.072 13.689 3.334 1.00 92.88 102 ARG A C 1
ATOM 767 O O . ARG A 1 102 ? -0.291 14.890 3.162 1.00 92.88 102 ARG A O 1
ATOM 774 N N . VAL A 1 103 ? 0.915 13.050 2.703 1.00 91.81 103 VAL A N 1
ATOM 775 C CA . VAL A 1 103 ? 1.779 13.699 1.704 1.00 91.81 103 VAL A CA 1
ATOM 776 C C . VAL A 1 103 ? 0.982 14.068 0.448 1.00 91.81 103 VAL A C 1
ATOM 778 O O . VAL A 1 103 ? 1.129 15.178 -0.065 1.00 91.81 103 VAL A O 1
ATOM 781 N N . ALA A 1 104 ? 0.110 13.180 -0.032 1.00 90.62 104 ALA A N 1
ATOM 782 C CA . ALA A 1 104 ? -0.734 13.432 -1.198 1.00 90.62 104 ALA A CA 1
ATOM 783 C C . ALA A 1 104 ? -1.727 14.587 -0.973 1.00 90.62 104 ALA A C 1
ATOM 785 O O . ALA A 1 104 ? -1.885 15.437 -1.852 1.00 90.62 104 ALA A O 1
ATOM 786 N N . LEU A 1 105 ? -2.356 14.660 0.202 1.00 89.12 105 LEU A N 1
ATOM 787 C CA . LEU A 1 105 ? -3.245 15.752 0.605 1.00 89.12 105 LEU A CA 1
ATOM 788 C C . LEU A 1 105 ? -2.492 17.077 0.716 1.00 89.12 105 LEU A C 1
ATOM 790 O O . LEU A 1 105 ? -2.935 18.083 0.160 1.00 89.12 105 LEU A O 1
ATOM 794 N N . SER A 1 106 ? -1.307 17.057 1.335 1.00 87.75 106 SER A N 1
ATOM 795 C CA . SER A 1 106 ? -0.432 18.233 1.431 1.00 87.75 106 SER A CA 1
ATOM 796 C C . SER A 1 106 ? -0.071 18.776 0.044 1.00 87.75 106 SER A C 1
ATOM 798 O O . SER A 1 106 ? -0.122 19.982 -0.186 1.00 87.75 106 SER A O 1
ATOM 800 N N . ALA A 1 107 ? 0.217 17.893 -0.918 1.00 87.38 107 ALA A N 1
ATOM 801 C CA . ALA A 1 107 ? 0.493 18.279 -2.302 1.00 87.38 107 ALA A CA 1
ATOM 802 C C . ALA A 1 107 ? -0.726 18.882 -3.030 1.00 87.38 107 ALA A C 1
ATOM 804 O O . ALA A 1 107 ? -0.555 19.649 -3.976 1.00 87.38 107 ALA A O 1
ATOM 805 N N . LYS A 1 108 ? -1.949 18.545 -2.599 1.00 86.06 108 LYS A N 1
ATOM 806 C CA . LYS A 1 108 ? -3.211 19.088 -3.128 1.00 86.06 108 LYS A CA 1
ATOM 807 C C . LYS A 1 108 ? -3.707 20.329 -2.371 1.00 86.06 108 LYS A C 1
ATOM 809 O O . LYS A 1 108 ? -4.689 20.925 -2.803 1.00 86.06 108 LYS A O 1
ATOM 814 N N . GLY A 1 109 ? -3.065 20.711 -1.264 1.00 86.25 109 GLY A N 1
ATOM 815 C CA . GLY A 1 109 ? -3.535 21.789 -0.387 1.00 86.25 109 GLY A CA 1
ATOM 816 C C . GLY A 1 109 ? -4.831 21.457 0.362 1.00 86.25 109 GLY A C 1
ATOM 817 O O . GLY A 1 109 ? -5.587 22.365 0.693 1.00 86.25 109 GLY A O 1
ATOM 818 N N . ALA A 1 110 ? -5.113 20.170 0.585 1.00 85.19 110 ALA A N 1
ATOM 819 C CA . ALA A 1 110 ? -6.284 19.710 1.324 1.00 85.19 110 ALA A CA 1
ATOM 820 C C . ALA A 1 110 ? -5.922 19.424 2.790 1.00 85.19 110 ALA A C 1
ATOM 822 O O . ALA A 1 110 ? -4.914 18.775 3.069 1.00 85.19 110 ALA A O 1
ATOM 823 N N . GLU A 1 111 ? -6.765 19.873 3.721 1.00 73.56 111 GLU A N 1
ATOM 824 C CA . GLU A 1 111 ? -6.624 19.596 5.153 1.00 73.56 111 GLU A CA 1
ATOM 825 C C . GLU A 1 111 ? -7.604 18.492 5.564 1.00 73.56 111 GLU A C 1
ATOM 827 O O . GLU A 1 111 ? -8.752 18.750 5.914 1.00 73.56 111 GLU A O 1
ATOM 832 N N . GLY A 1 112 ? -7.145 17.242 5.490 1.00 79.12 112 GLY A N 1
ATOM 833 C CA . GLY A 1 112 ? -7.895 16.077 5.964 1.00 79.12 112 GLY A CA 1
ATOM 834 C C . GLY A 1 112 ? -8.336 15.117 4.863 1.00 79.12 112 GLY A C 1
ATOM 835 O O . GLY A 1 112 ? -8.420 15.462 3.686 1.00 79.12 112 GLY A O 1
ATOM 836 N N . VAL A 1 113 ? -8.575 13.874 5.276 1.00 84.50 113 VAL A N 1
ATOM 837 C CA . VAL A 1 113 ? -9.110 12.818 4.413 1.00 84.50 113 VAL A CA 1
ATOM 838 C C . VAL A 1 113 ? -10.611 12.986 4.212 1.00 84.50 113 VAL A C 1
ATOM 840 O O . VAL A 1 113 ? -11.319 13.479 5.089 1.00 84.50 113 VAL A O 1
ATOM 843 N N . VAL A 1 114 ? -11.094 12.542 3.054 1.00 84.81 114 VAL A N 1
ATOM 844 C CA . VAL A 1 114 ? -12.519 12.551 2.725 1.00 84.81 114 VAL A CA 1
ATOM 845 C C . VAL A 1 114 ? -13.158 11.272 3.263 1.00 84.81 114 VAL A C 1
ATOM 847 O O . VAL A 1 114 ? -12.753 10.160 2.918 1.00 84.81 114 VAL A O 1
ATOM 850 N N . GLU A 1 115 ? -14.160 11.425 4.125 1.00 85.62 115 GLU A N 1
ATOM 851 C CA . GLU A 1 115 ? -14.998 10.314 4.572 1.00 85.62 115 GLU A CA 1
ATOM 852 C C . GLU A 1 115 ? -16.118 10.064 3.557 1.00 85.62 115 GLU A C 1
ATOM 854 O O . GLU A 1 115 ? -16.815 10.982 3.123 1.00 85.62 115 GLU A O 1
ATOM 859 N N . THR A 1 116 ? -16.298 8.803 3.178 1.00 80.81 116 THR A N 1
ATOM 860 C CA . THR A 1 116 ? -17.434 8.347 2.372 1.00 80.81 116 THR A CA 1
ATOM 861 C C . THR A 1 116 ? -18.649 8.162 3.282 1.00 80.81 116 THR A C 1
ATOM 863 O O . THR A 1 116 ? -18.498 7.792 4.447 1.00 80.81 116 THR A O 1
ATOM 866 N N .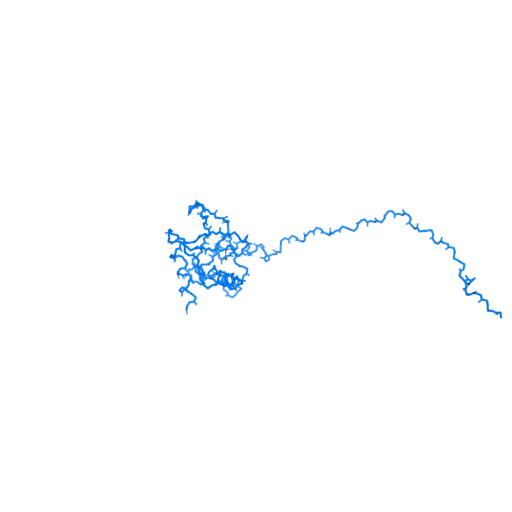 GLY A 1 117 ? -19.864 8.366 2.758 1.00 73.69 117 GLY A N 1
ATOM 867 C CA . GLY A 1 117 ? -21.116 8.227 3.521 1.00 73.69 117 GLY A CA 1
ATOM 868 C C . GLY A 1 117 ? -21.306 6.866 4.212 1.00 73.69 117 GLY A C 1
ATOM 869 O O . GLY A 1 117 ? -22.049 6.777 5.184 1.00 73.69 117 GLY A O 1
ATOM 870 N N . ASP A 1 118 ? -20.579 5.840 3.765 1.00 81.06 118 ASP A N 1
ATOM 871 C CA . ASP A 1 118 ? -20.604 4.473 4.296 1.00 81.06 118 ASP A CA 1
ATOM 872 C C . ASP A 1 118 ? -19.593 4.222 5.435 1.00 81.06 118 ASP A C 1
ATOM 874 O O . ASP A 1 118 ? -19.325 3.075 5.794 1.00 81.06 118 ASP A O 1
ATOM 878 N N . GLY A 1 119 ? -18.994 5.275 6.006 1.00 85.50 119 GLY A N 1
ATOM 879 C CA . GLY A 1 119 ? -18.028 5.151 7.107 1.00 85.50 119 GLY A CA 1
ATOM 880 C C . GLY A 1 119 ? -16.659 4.625 6.664 1.00 85.50 119 GLY A C 1
ATOM 881 O O . GLY A 1 119 ? -15.967 3.940 7.420 1.00 85.50 119 GLY A O 1
ATOM 882 N N . GLN A 1 120 ? -16.273 4.921 5.424 1.00 92.38 120 GLN A N 1
ATOM 883 C CA . GLN A 1 120 ? -14.978 4.560 4.845 1.00 92.38 120 GLN A CA 1
ATOM 884 C C . GLN A 1 120 ? -14.148 5.802 4.545 1.00 92.38 120 GLN A C 1
ATOM 886 O O . GLN A 1 120 ? -14.684 6.902 4.433 1.00 92.38 120 GLN A O 1
ATOM 891 N N . VAL A 1 121 ? -12.836 5.631 4.414 1.00 94.62 121 VAL A N 1
ATOM 892 C CA . VAL A 1 121 ? -11.904 6.728 4.145 1.00 94.62 121 VAL A CA 1
ATOM 893 C C . VAL A 1 121 ? -11.392 6.613 2.717 1.00 94.62 121 VAL A C 1
ATOM 895 O O . VAL A 1 121 ? -10.849 5.572 2.345 1.00 94.62 121 VAL A O 1
ATOM 898 N N . GLU A 1 122 ? -11.571 7.671 1.927 1.00 94.75 122 GLU A N 1
ATOM 899 C CA . GLU A 1 122 ? -10.994 7.776 0.588 1.00 94.75 122 GLU A CA 1
ATOM 900 C C . GLU A 1 122 ? -9.478 7.950 0.677 1.00 94.75 122 GLU A C 1
ATOM 902 O O . GLU A 1 122 ? -8.975 8.800 1.414 1.00 94.75 122 GLU A O 1
ATOM 907 N N . VAL A 1 123 ? -8.757 7.148 -0.104 1.00 95.38 123 VAL A N 1
ATOM 908 C CA . VAL A 1 123 ? -7.295 7.166 -0.183 1.00 95.38 123 VAL A CA 1
ATOM 909 C C . VAL A 1 123 ? -6.827 6.959 -1.619 1.00 95.38 123 VAL A C 1
ATOM 911 O O . VAL A 1 123 ? -7.499 6.320 -2.437 1.00 95.38 123 VAL A O 1
ATOM 914 N N . LEU A 1 124 ? -5.631 7.452 -1.925 1.00 94.50 124 LEU A N 1
ATOM 915 C CA . LEU A 1 124 ? -4.943 7.183 -3.178 1.00 94.50 124 LEU A CA 1
ATOM 916 C C . LEU A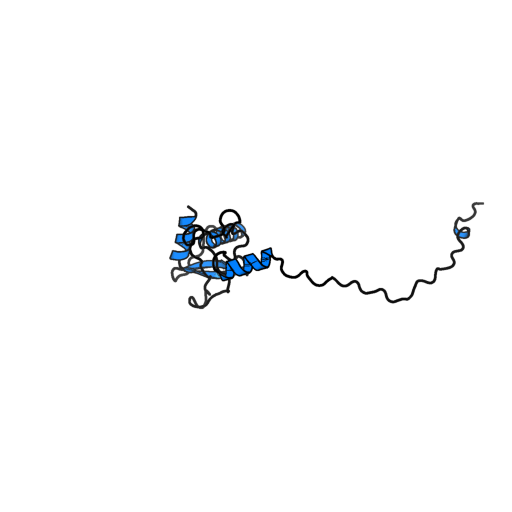 1 124 ? -3.895 6.087 -3.011 1.00 94.50 124 LEU A C 1
ATOM 918 O O . LEU A 1 124 ? -3.069 6.109 -2.102 1.00 94.50 124 LEU A O 1
ATOM 922 N N . CYS A 1 125 ? -3.837 5.165 -3.970 1.00 95.44 125 CYS A N 1
ATOM 923 C CA . CYS A 1 125 ? -2.735 4.216 -4.044 1.00 95.44 125 CYS A CA 1
ATOM 924 C C . CYS A 1 125 ? -1.421 4.942 -4.402 1.00 95.44 125 CYS A C 1
ATOM 926 O O . CYS A 1 125 ? -1.326 5.487 -5.505 1.00 95.44 125 CYS A O 1
ATOM 928 N N . PRO A 1 126 ? -0.357 4.872 -3.581 1.00 93.56 126 PRO A N 1
ATOM 929 C CA . PRO A 1 126 ? 0.918 5.540 -3.877 1.00 93.56 126 PRO A CA 1
ATOM 930 C C . PRO A 1 126 ? 1.603 5.049 -5.162 1.00 93.56 126 PRO A C 1
ATOM 932 O O . PRO A 1 126 ? 2.411 5.762 -5.753 1.00 93.56 126 PRO A O 1
ATOM 935 N N . ILE A 1 127 ? 1.266 3.835 -5.613 1.00 94.56 127 ILE A N 1
ATOM 936 C CA . ILE A 1 127 ? 1.905 3.181 -6.761 1.00 94.56 127 ILE A CA 1
ATOM 937 C C . ILE A 1 127 ? 1.175 3.467 -8.069 1.00 94.56 127 ILE A C 1
ATOM 939 O O . ILE A 1 127 ? 1.773 3.986 -9.009 1.00 94.56 127 ILE A O 1
ATOM 943 N N . CYS A 1 128 ? -0.118 3.145 -8.147 1.00 95.06 128 CYS A N 1
ATOM 944 C CA . CYS A 1 128 ? -0.895 3.333 -9.379 1.00 95.06 128 CYS A CA 1
ATOM 945 C C . CYS A 1 128 ? -1.726 4.619 -9.403 1.00 95.06 128 CYS A C 1
ATOM 947 O O . CYS A 1 128 ? -2.311 4.931 -10.435 1.00 95.06 128 CYS A O 1
ATOM 949 N N . ARG A 1 129 ? -1.772 5.365 -8.291 1.00 92.81 129 ARG A N 1
ATOM 950 C CA . ARG A 1 129 ? -2.543 6.608 -8.121 1.00 92.81 129 ARG A CA 1
ATOM 951 C C . ARG A 1 129 ? -4.055 6.468 -8.309 1.00 92.81 129 ARG A C 1
ATOM 953 O O . ARG A 1 129 ? -4.741 7.479 -8.420 1.00 92.81 129 ARG A O 1
ATOM 960 N N . GLY A 1 130 ? -4.577 5.241 -8.335 1.00 93.50 130 GLY A N 1
ATOM 961 C CA . GLY A 1 130 ? -6.016 5.002 -8.297 1.00 93.50 130 GLY A CA 1
ATOM 962 C C . GLY A 1 130 ? -6.613 5.479 -6.972 1.00 93.50 130 GLY A C 1
ATOM 963 O O . GLY A 1 130 ? -5.964 5.348 -5.932 1.00 93.50 130 GLY A O 1
ATOM 964 N N . ALA A 1 131 ? -7.822 6.037 -7.039 1.00 93.94 131 ALA A N 1
ATOM 965 C CA . ALA A 1 131 ? -8.622 6.397 -5.875 1.00 93.94 131 ALA A CA 1
ATOM 966 C C . ALA A 1 131 ? -9.492 5.212 -5.455 1.00 93.94 131 ALA A C 1
ATOM 968 O O . ALA A 1 131 ? -10.148 4.581 -6.288 1.00 93.94 131 ALA A O 1
ATOM 9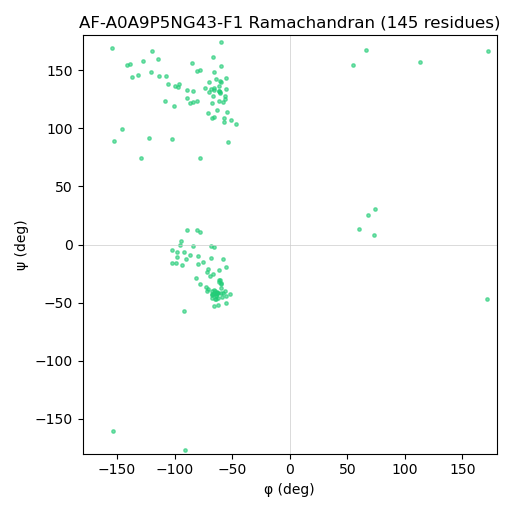69 N N . GLY A 1 132 ? -9.482 4.922 -4.165 1.00 95.19 132 GLY A N 1
ATOM 970 C CA . GLY A 1 132 ? -10.269 3.863 -3.563 1.00 95.19 132 GLY A CA 1
ATOM 971 C C . GLY A 1 132 ? -10.540 4.181 -2.105 1.00 95.19 132 GLY A C 1
ATOM 972 O O . GLY A 1 132 ? -10.437 5.331 -1.681 1.00 95.19 132 GLY A O 1
ATOM 973 N N . CYS A 1 133 ? -10.886 3.163 -1.336 1.00 95.00 133 CYS A N 1
ATOM 974 C CA . CYS A 1 133 ? -11.272 3.336 0.053 1.00 95.00 133 CYS A CA 1
ATOM 975 C C . CYS A 1 133 ? -10.691 2.251 0.959 1.00 95.00 133 CYS A C 1
ATOM 977 O O . CYS A 1 133 ? -10.373 1.140 0.527 1.00 95.00 133 CYS A O 1
ATOM 979 N N . VAL A 1 134 ? -10.549 2.599 2.234 1.00 95.62 134 VAL A N 1
ATOM 980 C CA . VAL A 1 134 ? -10.220 1.676 3.325 1.00 95.62 134 VAL A CA 1
ATOM 981 C C . VAL A 1 134 ? -11.233 1.835 4.450 1.00 95.62 134 VAL A C 1
ATOM 983 O O . VAL A 1 134 ? -11.906 2.867 4.559 1.00 95.62 134 VAL A O 1
ATOM 986 N N . SER A 1 135 ? -11.368 0.812 5.293 1.00 93.94 135 SER A N 1
ATOM 987 C CA . SER A 1 135 ? -12.263 0.915 6.443 1.00 93.94 135 SER A CA 1
ATOM 988 C C . SER A 1 135 ? -11.756 1.972 7.425 1.00 93.94 135 SER A C 1
ATOM 990 O O . SER A 1 135 ? -10.547 2.169 7.588 1.00 93.94 135 SER A O 1
ATOM 992 N N . ARG A 1 136 ? -12.677 2.644 8.125 1.00 93.38 136 ARG A N 1
ATOM 993 C CA . ARG A 1 136 ? -12.285 3.647 9.118 1.00 93.38 136 ARG A CA 1
ATOM 994 C C . ARG A 1 136 ? -11.412 3.063 10.230 1.00 93.38 136 ARG A C 1
ATOM 996 O O . ARG A 1 136 ? -10.442 3.691 10.629 1.00 93.38 136 ARG A O 1
ATOM 1003 N N . ALA A 1 137 ? -11.697 1.835 10.656 1.00 93.00 137 ALA A N 1
ATOM 1004 C CA . ALA A 1 137 ? -10.915 1.145 11.679 1.00 93.00 137 ALA A CA 1
ATOM 1005 C C . ALA A 1 137 ? -9.454 0.897 11.255 1.00 93.00 137 ALA A C 1
ATOM 1007 O O . ALA A 1 137 ? -8.541 1.076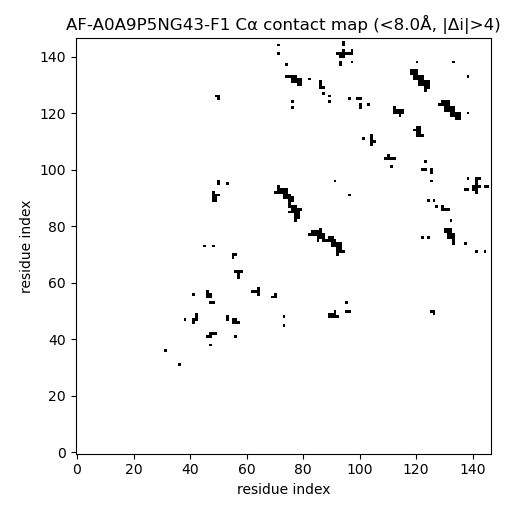 12.056 1.00 93.00 137 ALA A O 1
ATOM 1008 N N . GLU A 1 138 ? -9.216 0.498 10.002 1.00 94.06 138 GLU A N 1
ATOM 1009 C CA . GLU A 1 138 ? -7.856 0.307 9.476 1.00 94.06 138 GLU A CA 1
ATOM 1010 C C . GLU A 1 138 ? -7.094 1.627 9.363 1.00 94.06 138 GLU A C 1
ATOM 1012 O O . GLU A 1 138 ? -5.9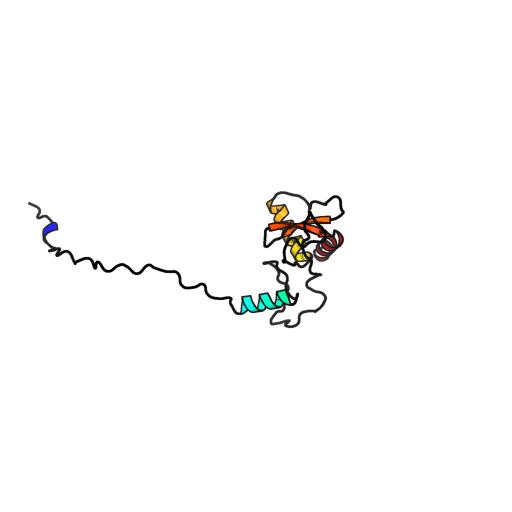01 1.681 9.676 1.00 94.06 138 GLU A O 1
ATOM 1017 N N . TRP A 1 139 ? -7.790 2.681 8.931 1.00 94.81 139 TRP A N 1
ATOM 1018 C CA . TRP A 1 139 ? -7.239 4.026 8.850 1.00 94.81 139 TRP A CA 1
ATOM 1019 C C . TRP A 1 139 ? -6.840 4.554 10.231 1.00 94.81 139 TRP A C 1
ATOM 1021 O O . TRP A 1 139 ? -5.690 4.946 10.425 1.00 94.81 139 TRP A O 1
ATOM 1031 N N . ASP A 1 140 ? -7.755 4.502 11.200 1.00 93.75 140 ASP A N 1
ATOM 1032 C CA . ASP A 1 140 ? -7.527 5.004 12.555 1.00 93.75 140 ASP A CA 1
ATOM 1033 C C . ASP A 1 140 ? -6.400 4.230 13.249 1.00 93.75 140 ASP A C 1
ATOM 1035 O O . ASP A 1 140 ? -5.507 4.850 13.819 1.00 93.75 140 ASP A O 1
ATOM 1039 N N . ALA A 1 141 ? -6.328 2.904 13.084 1.00 92.94 141 ALA A N 1
ATOM 1040 C CA . ALA A 1 141 ? -5.205 2.112 13.593 1.00 92.94 141 ALA A CA 1
ATOM 1041 C C . ALA A 1 141 ? -3.848 2.553 13.008 1.00 92.94 141 ALA A C 1
ATOM 1043 O O . ALA A 1 141 ? -2.822 2.480 13.682 1.00 92.94 141 ALA A O 1
ATOM 1044 N N . GLY A 1 142 ? -3.821 2.993 11.744 1.00 92.38 142 GLY A N 1
ATOM 1045 C CA . GLY A 1 142 ? -2.619 3.550 11.119 1.00 92.38 142 GLY A CA 1
ATOM 1046 C C . GLY A 1 142 ? -2.270 4.944 11.642 1.00 92.38 142 GLY A C 1
ATOM 1047 O O . GLY A 1 142 ? -1.093 5.260 11.797 1.00 92.38 142 GLY A O 1
ATOM 1048 N N . VAL A 1 143 ? -3.279 5.771 11.929 1.00 92.88 143 VAL A N 1
ATOM 1049 C CA . VAL A 1 143 ? -3.108 7.103 12.528 1.00 92.88 143 VAL A CA 1
ATOM 1050 C C . VAL A 1 143 ? -2.596 6.996 13.964 1.00 92.88 143 VAL A C 1
ATOM 1052 O O . VAL A 1 143 ? -1.656 7.706 14.309 1.00 92.88 143 VAL A O 1
ATOM 1055 N N . GLU A 1 144 ? -3.179 6.108 14.770 1.00 92.19 144 GLU A N 1
ATOM 1056 C CA . GLU A 1 144 ? -2.794 5.853 16.162 1.00 92.19 144 GLU A CA 1
ATOM 1057 C C . GLU A 1 144 ? -1.367 5.316 16.269 1.00 92.19 144 GLU A C 1
ATOM 1059 O O . GLU A 1 144 ? -0.604 5.775 17.109 1.00 92.19 144 GLU A O 1
ATOM 1064 N N . ALA A 1 145 ? -0.969 4.400 15.383 1.00 88.19 145 ALA A N 1
ATOM 1065 C CA . ALA A 1 145 ? 0.392 3.864 15.363 1.00 88.19 145 ALA A CA 1
ATOM 1066 C C . ALA A 1 145 ? 1.465 4.890 14.935 1.00 88.19 145 ALA A C 1
ATOM 1068 O O . ALA A 1 145 ? 2.656 4.613 15.063 1.00 88.19 145 ALA A O 1
ATOM 1069 N N . LEU A 1 146 ? 1.063 6.053 14.406 1.00 84.88 146 LEU A N 1
ATOM 1070 C CA . LEU A 1 146 ? 1.950 7.166 14.039 1.00 84.88 146 LEU A CA 1
ATOM 1071 C C . LEU A 1 146 ? 1.951 8.314 15.065 1.00 84.88 146 LEU A C 1
ATOM 1073 O O . LEU A 1 146 ? 2.668 9.294 14.841 1.00 84.88 146 LEU A O 1
ATOM 1077 N N . ALA A 1 147 ? 1.112 8.244 16.103 1.00 72.25 147 ALA A N 1
ATOM 1078 C CA . ALA A 1 147 ? 0.973 9.272 17.137 1.00 72.25 147 ALA A CA 1
ATOM 1079 C C . ALA A 1 147 ? 2.012 9.097 18.254 1.00 72.25 147 ALA A C 1
ATOM 1081 O O . ALA A 1 147 ? 2.531 10.141 18.715 1.00 72.25 147 ALA A O 1
#

Secondary structure (DSSP, 8-state):
-PPPGGGSS---------SPPPP--PPPPP---HHHHHHHHHHHTTSS-S-TT---S--SSSSS--TTTSS--EEEEEPSS-TTSEEEEEEEEHHHHHHHHHHHHHHHT--SPPEETTTEEEEE-TTT--EEEEEHHHHHHHHHTT-

pLDDT: mean 82.65, std 14.27, range [46.0, 96.0]

Foldseek 3Di:
DDDDPVPPDPCPPPPPPPPPDPDDDDDPPDPDDPVRVVQVVCVVVVQDFPQPPDPGHADPVRNPPPPPDDQADKDFFAAPVDRVHGPDPGIGHLLSQLVLQVVVCVVVVHDDFDADPVQWTWGADPPPRDIGTDHNVSNVSNVVVVD

Sequence (147 aa):
MFTSFADLFGGGALERDNRPKRAWTLPPAPGPTLRQRIERKEREAGLRCFDVSCGVGPSDEEPFGASEGEGGKQVSIMSMADHTALMCGHTFHNTCLVSAERVALSAKGAEGVVETGDGQVEVLCPICRGAGCVSRAEWDAGVEALA

Nearest PDB structures (foldseek):
  5nuh-assembly2_C  TM=5.934E-01  e=8.272E-01  Homo sapiens
  4u5w-assembly1_B  TM=5.747E-01  e=1.407E+00  Homo sapiens
  1z1b-assembly1_B  TM=4.777E-01  e=1.079E+00  Lambdavirus lambda
  5j0n-assembly1_H  TM=4.736E-01  e=3.333E+00  Lambdavirus lambda

Mean predicted aligned error: 11.31 Å

Solvent-accessible surface area (backbone atoms only — not comparable to full-atom values): 9271 Å² total; per-residue (Å²): 139,80,83,72,82,76,76,80,62,85,74,72,75,73,78,72,77,81,67,81,75,79,78,90,68,80,75,78,78,82,69,84,48,72,65,58,53,49,56,50,50,36,34,78,69,66,55,26,54,63,56,90,82,61,81,57,53,66,39,96,92,42,71,76,51,72,91,80,72,83,57,62,65,73,42,61,38,17,23,77,92,41,77,86,40,70,60,54,95,58,40,25,22,27,45,57,47,49,53,52,38,55,52,54,31,56,76,69,74,45,92,74,78,52,72,44,98,86,63,28,33,52,44,58,40,92,82,82,63,50,74,21,27,39,53,43,68,56,51,49,55,12,52,60,78,71,107